Protein AF-A0A888YSJ5-F1 (afdb_monomer)

Nearest PDB structures (foldseek):
  8bqs-assembly1_AY  TM=8.413E-01  e=2.002E+00  Tetrahymena thermophila SB210

Sequence (87 aa):
MFFSFTWLWLVSIILIFSCFSTVRSSFISVVIFIEIFNVFVLLFSFFMGCFVGGFLHFITFIIVATMEVVLSLVSLTRLWCLDTFVF

Mean predicted aligned error: 8.51 Å

Foldseek 3Di:
DVVVVVVVLVVVVVVLVVVVVPDPDDLVNVLVSVLVVLVSVLVVLVVVVPDPVSVVVSVVSVVVSVVSSVVSVVVVVVCVVVVVPPD

Radius of gyration: 16.36 Å; Cα contacts (8 Å, |Δi|>4): 26; chains: 1; bounding box: 30×27×43 Å

Organism: NCBI:txid341066

InterPro domains:
  IPR009356 NADH dehydrogenase subunit 4L [PF06235] (8-85)

pLDDT: mean 75.74, std 11.4, range [39.88, 92.0]

Structure (mmCIF, N/CA/C/O backbone):
data_AF-A0A888YSJ5-F1
#
_entry.id   AF-A0A888YSJ5-F1
#
loop_
_atom_site.group_PDB
_atom_site.id
_atom_site.type_symbol
_atom_site.label_atom_id
_atom_site.label_alt_id
_atom_site.label_comp_id
_atom_site.label_asym_id
_atom_site.label_entity_id
_atom_site.label_seq_id
_atom_site.pdbx_PDB_ins_code
_atom_site.Cartn_x
_atom_site.Cartn_y
_atom_site.Cartn_z
_atom_site.occupancy
_atom_site.B_iso_or_equiv
_atom_site.auth_seq_id
_atom_site.auth_comp_id
_atom_site.auth_asym_id
_atom_site.auth_atom_id
_atom_site.pdbx_PDB_model_num
ATOM 1 N N . MET A 1 1 ? 12.528 -13.684 -16.238 1.00 55.59 1 MET A N 1
ATOM 2 C CA . MET A 1 1 ? 12.836 -12.918 -15.009 1.00 55.59 1 MET A CA 1
ATOM 3 C C . MET A 1 1 ? 11.642 -12.097 -14.517 1.00 55.59 1 MET A C 1
ATOM 5 O O . MET A 1 1 ? 11.334 -12.171 -13.338 1.00 55.59 1 MET A O 1
ATOM 9 N N . PHE A 1 2 ? 10.918 -11.389 -15.398 1.00 57.00 2 PHE A N 1
ATOM 10 C CA . PHE A 1 2 ? 9.695 -10.656 -15.017 1.00 57.00 2 PHE A CA 1
ATOM 11 C C . PHE A 1 2 ? 8.596 -11.554 -14.420 1.00 57.00 2 PHE A C 1
ATOM 13 O O . PHE A 1 2 ? 8.104 -11.266 -13.335 1.00 57.00 2 PHE A O 1
ATOM 20 N N . PHE A 1 3 ? 8.283 -12.687 -15.066 1.00 56.66 3 PHE A N 1
ATOM 21 C CA . PHE A 1 3 ? 7.272 -13.627 -14.560 1.00 56.66 3 PHE A CA 1
ATOM 22 C C . PHE A 1 3 ? 7.609 -14.159 -13.157 1.00 56.66 3 PHE A C 1
ATOM 24 O O . PHE A 1 3 ? 6.769 -14.106 -12.264 1.00 56.66 3 PHE A O 1
ATOM 31 N N . SER A 1 4 ? 8.846 -14.602 -12.909 1.00 64.94 4 SER A N 1
ATOM 32 C CA . SER A 1 4 ? 9.244 -15.118 -11.589 1.00 64.94 4 SER A CA 1
ATOM 33 C C . SER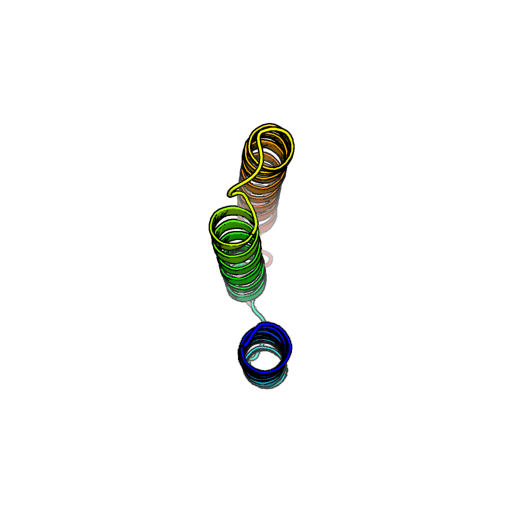 A 1 4 ? 9.147 -14.063 -10.482 1.00 64.94 4 SER A C 1
ATOM 35 O O . SER A 1 4 ? 8.778 -14.397 -9.360 1.00 64.94 4 SER A O 1
ATOM 37 N N . PHE A 1 5 ? 9.423 -12.792 -10.798 1.00 68.19 5 PHE A N 1
ATOM 38 C CA . PHE A 1 5 ? 9.267 -11.696 -9.844 1.00 68.19 5 PHE A CA 1
ATOM 39 C C . PHE A 1 5 ? 7.785 -11.467 -9.519 1.00 68.19 5 PHE A C 1
ATOM 41 O O . PHE A 1 5 ? 7.416 -11.466 -8.352 1.00 68.19 5 PHE A O 1
ATOM 48 N N . THR A 1 6 ? 6.903 -11.405 -10.523 1.00 70.06 6 THR A N 1
ATOM 49 C CA . THR A 1 6 ? 5.458 -11.224 -10.281 1.00 70.06 6 THR A CA 1
ATOM 50 C C . THR A 1 6 ? 4.833 -12.347 -9.448 1.00 70.06 6 THR A C 1
ATOM 52 O O . THR A 1 6 ? 3.998 -12.066 -8.594 1.00 70.06 6 THR A O 1
ATOM 55 N N . TRP A 1 7 ? 5.270 -13.600 -9.631 1.00 70.06 7 TRP A N 1
ATOM 56 C CA . TRP A 1 7 ? 4.781 -14.740 -8.845 1.00 70.06 7 TRP A CA 1
ATOM 57 C C . TRP A 1 7 ? 5.209 -14.669 -7.373 1.00 70.06 7 TRP A C 1
ATOM 59 O O . TRP A 1 7 ? 4.386 -14.926 -6.498 1.00 70.06 7 TRP A O 1
ATOM 69 N N . LEU A 1 8 ? 6.454 -14.268 -7.084 1.00 72.75 8 LEU A N 1
ATOM 70 C CA . LEU A 1 8 ? 6.925 -14.062 -5.706 1.00 72.75 8 LEU A CA 1
ATOM 71 C C . LEU A 1 8 ? 6.103 -12.991 -4.978 1.00 72.75 8 LEU A C 1
ATOM 73 O O . LEU A 1 8 ? 5.688 -13.205 -3.843 1.00 72.75 8 LEU A O 1
ATOM 77 N N . TRP A 1 9 ? 5.803 -11.881 -5.654 1.00 70.62 9 TRP A N 1
ATOM 78 C CA . TRP A 1 9 ? 4.971 -10.808 -5.104 1.00 70.62 9 TRP A CA 1
ATOM 79 C C . TRP A 1 9 ? 3.537 -11.265 -4.812 1.00 70.62 9 TRP A C 1
ATOM 81 O O . TRP A 1 9 ? 2.986 -10.951 -3.758 1.00 70.62 9 TRP A O 1
ATOM 91 N N . LEU A 1 10 ? 2.947 -12.056 -5.711 1.00 75.44 10 LEU A N 1
ATOM 92 C CA . LEU A 1 10 ? 1.599 -12.600 -5.544 1.00 75.44 10 LEU A CA 1
ATOM 93 C C . LEU A 1 10 ? 1.521 -13.546 -4.333 1.00 75.44 10 LEU A C 1
ATOM 95 O O . LEU A 1 10 ? 0.580 -13.468 -3.545 1.00 75.44 10 LEU A O 1
ATOM 99 N N . VAL A 1 11 ? 2.549 -14.379 -4.132 1.00 77.12 11 VAL A N 1
ATOM 100 C CA . VAL A 1 11 ? 2.663 -15.263 -2.959 1.00 77.12 11 VAL A CA 1
ATOM 101 C C . VAL A 1 11 ? 2.765 -14.459 -1.659 1.00 77.12 11 VAL A C 1
ATOM 103 O O . VAL A 1 11 ? 2.089 -14.797 -0.688 1.00 77.12 11 VAL A O 1
ATOM 106 N N . SER A 1 12 ? 3.542 -13.371 -1.629 1.00 74.06 12 SER A N 1
ATOM 107 C CA . SER A 1 12 ? 3.634 -12.494 -0.452 1.00 74.06 12 SER A CA 1
ATOM 108 C C . SER A 1 12 ? 2.287 -11.864 -0.084 1.00 74.06 12 SER A C 1
ATOM 110 O O . SER A 1 12 ? 1.936 -11.835 1.094 1.00 74.06 12 SER A O 1
ATOM 112 N N . ILE A 1 13 ? 1.501 -11.426 -1.074 1.00 77.44 13 ILE A N 1
ATOM 113 C CA . ILE A 1 13 ? 0.158 -10.866 -0.846 1.00 77.44 13 ILE A CA 1
ATOM 114 C C . ILE A 1 13 ? -0.766 -11.929 -0.244 1.00 77.44 13 ILE A C 1
ATOM 116 O O . ILE A 1 13 ? -1.420 -11.674 0.766 1.00 77.44 13 ILE A O 1
ATOM 120 N N . ILE A 1 14 ? -0.784 -13.137 -0.813 1.00 78.56 14 ILE A N 1
ATOM 121 C CA . ILE A 1 14 ? -1.618 -14.243 -0.318 1.00 78.56 14 ILE A CA 1
ATOM 122 C C . ILE A 1 14 ? -1.259 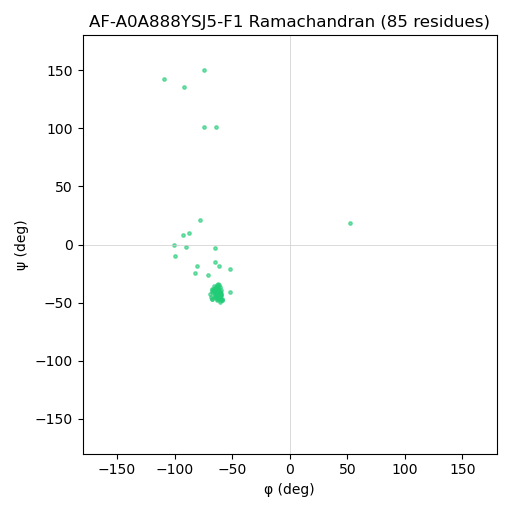-14.596 1.132 1.00 78.56 14 ILE A C 1
ATOM 124 O O . ILE A 1 14 ? -2.155 -14.791 1.953 1.00 78.56 14 ILE A O 1
ATOM 128 N N . LEU A 1 15 ? 0.034 -14.625 1.474 1.00 76.69 15 LEU A N 1
ATOM 129 C CA . LEU A 1 15 ? 0.484 -14.883 2.844 1.00 76.69 15 LEU A CA 1
ATOM 130 C C . LEU A 1 15 ? -0.008 -13.809 3.818 1.00 76.69 15 LEU A C 1
ATOM 132 O O . LEU A 1 15 ? -0.549 -14.146 4.872 1.00 76.69 15 LEU A O 1
ATOM 136 N N . ILE A 1 16 ? 0.110 -12.534 3.447 1.00 78.81 16 ILE A N 1
ATOM 137 C CA . ILE A 1 16 ? -0.348 -11.402 4.259 1.00 78.81 16 ILE A CA 1
ATOM 138 C C . ILE A 1 16 ? -1.867 -11.502 4.504 1.00 78.81 16 ILE A C 1
ATOM 140 O O . ILE A 1 16 ? -2.299 -11.499 5.658 1.00 78.81 16 ILE A O 1
ATOM 144 N N . PHE A 1 17 ? -2.673 -11.723 3.459 1.00 77.06 17 PHE A N 1
ATOM 145 C CA . PHE A 1 17 ? -4.127 -11.909 3.594 1.00 77.06 17 PHE A CA 1
ATOM 146 C C . PHE A 1 17 ? -4.508 -13.139 4.429 1.00 77.06 17 PHE A C 1
ATOM 148 O O . PHE A 1 17 ? -5.433 -13.071 5.242 1.00 77.06 17 PHE A O 1
ATOM 155 N N . SER A 1 18 ? -3.790 -14.255 4.272 1.00 74.06 18 SER A N 1
ATOM 156 C CA . SER A 1 18 ? -4.042 -15.466 5.062 1.00 74.06 18 SER A CA 1
ATOM 157 C C . SER A 1 18 ? -3.752 -15.259 6.551 1.00 74.06 18 SER A C 1
ATOM 159 O O . SER A 1 18 ? -4.519 -15.719 7.395 1.00 74.06 18 SER A O 1
ATOM 161 N N . CYS A 1 19 ? -2.702 -14.498 6.878 1.00 70.56 19 CYS A N 1
ATOM 162 C CA . CYS A 1 19 ? -2.361 -14.140 8.250 1.00 70.56 19 CYS A CA 1
ATOM 163 C C . CYS A 1 19 ? -3.476 -13.292 8.878 1.00 70.56 19 CYS A C 1
ATOM 165 O O . CYS A 1 19 ? -3.958 -13.609 9.965 1.00 70.56 19 CYS A O 1
ATOM 167 N N . PHE A 1 20 ? -3.978 -12.292 8.149 1.00 72.62 20 PHE A N 1
ATOM 168 C CA . PHE A 1 20 ? -5.066 -11.433 8.620 1.00 72.62 20 PHE A CA 1
ATOM 169 C C . PHE A 1 20 ? -6.369 -12.191 8.892 1.00 72.62 20 PHE A C 1
ATOM 171 O O . PHE A 1 20 ? -7.009 -11.955 9.913 1.00 72.62 20 PHE A O 1
ATOM 178 N N . SER A 1 21 ? -6.726 -13.163 8.046 1.00 69.50 21 SER A N 1
ATOM 179 C CA . SER A 1 21 ? -7.942 -13.970 8.230 1.00 69.50 21 SER A CA 1
ATOM 180 C C . SER A 1 21 ? -7.959 -14.781 9.535 1.00 69.50 21 SER A C 1
ATOM 182 O O . SER A 1 21 ? -9.026 -15.240 9.940 1.00 69.50 21 SER A O 1
ATOM 184 N N . THR A 1 22 ? -6.804 -14.996 10.174 1.00 67.62 22 THR A N 1
ATOM 185 C CA . THR A 1 22 ? -6.690 -15.796 11.408 1.00 67.62 22 THR A CA 1
ATOM 186 C C . THR A 1 22 ? -6.626 -14.960 12.684 1.00 67.62 22 THR A C 1
ATOM 188 O O . THR A 1 22 ? -6.753 -15.505 13.781 1.00 67.62 22 THR A O 1
ATOM 191 N N . VAL A 1 23 ? -6.468 -13.639 12.566 1.00 69.56 23 VAL A N 1
ATOM 192 C CA . VAL A 1 23 ? -6.348 -12.734 13.712 1.00 69.56 23 VAL A CA 1
ATOM 193 C C . VAL A 1 23 ? -7.725 -12.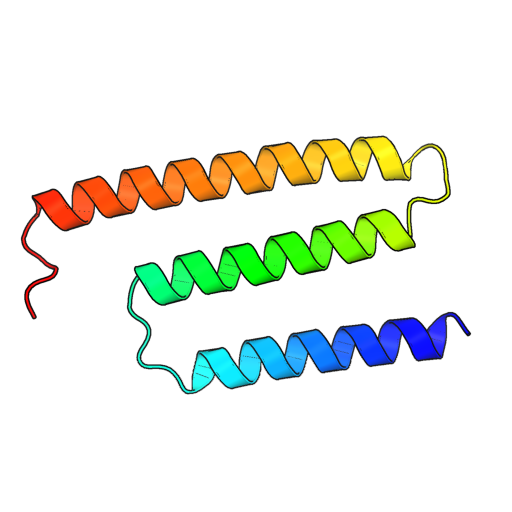200 14.096 1.00 69.56 23 VAL A C 1
ATOM 195 O O . VAL A 1 23 ? -8.507 -11.764 13.257 1.00 69.56 23 VAL A O 1
ATOM 198 N N . ARG A 1 24 ? -8.020 -12.190 15.400 1.00 66.19 24 ARG A N 1
ATOM 199 C CA . ARG A 1 24 ? -9.187 -11.492 15.956 1.00 66.19 24 ARG A CA 1
ATOM 200 C C . ARG A 1 24 ? -8.999 -9.992 15.691 1.00 66.19 24 ARG A C 1
ATOM 202 O O . ARG A 1 24 ? -8.184 -9.351 16.350 1.00 66.19 24 ARG A O 1
ATOM 209 N N . SER A 1 25 ? -9.674 -9.459 14.675 1.00 65.56 25 SER A N 1
ATOM 210 C CA . SER A 1 25 ? -9.347 -8.142 14.129 1.00 65.56 25 SER A CA 1
ATOM 211 C C . SER A 1 25 ? -9.819 -7.012 15.050 1.00 65.56 25 SER A C 1
ATOM 213 O O . SER A 1 25 ? -10.993 -6.642 15.045 1.00 65.56 25 SER A O 1
ATOM 215 N N . SER A 1 26 ? -8.905 -6.434 15.827 1.00 76.94 26 SER A N 1
ATOM 216 C CA . SER A 1 26 ? -9.113 -5.114 16.429 1.00 76.94 26 SER A CA 1
ATOM 217 C C . SER A 1 26 ? -8.966 -4.040 15.351 1.00 76.94 26 SER A C 1
ATOM 219 O O . SER A 1 26 ? -8.188 -4.221 14.413 1.00 76.94 26 SER A O 1
ATOM 221 N N . PHE A 1 27 ? -9.662 -2.908 15.477 1.00 75.38 27 PHE A N 1
ATOM 222 C CA . PHE A 1 27 ? -9.564 -1.805 14.508 1.00 75.38 27 PHE A CA 1
ATOM 223 C C . PHE A 1 27 ? -8.103 -1.391 14.246 1.00 75.38 27 PHE A C 1
ATOM 225 O O . PHE A 1 27 ? -7.695 -1.224 13.104 1.00 75.38 27 PHE A O 1
ATOM 232 N N . ILE A 1 28 ? -7.280 -1.347 15.299 1.00 80.25 28 ILE A N 1
ATOM 233 C CA . ILE A 1 28 ? -5.835 -1.085 15.215 1.00 80.25 28 ILE A CA 1
ATOM 234 C C . ILE A 1 28 ? -5.106 -2.127 14.364 1.00 80.25 28 ILE A C 1
ATOM 236 O O . ILE A 1 28 ? -4.278 -1.758 13.536 1.00 80.25 28 ILE A O 1
ATOM 240 N N . SER A 1 29 ? -5.422 -3.417 14.524 1.00 80.50 29 SER A N 1
ATOM 241 C CA . SER A 1 29 ? -4.812 -4.462 13.693 1.00 80.50 29 SER A CA 1
ATOM 242 C C . SER A 1 29 ? -5.168 -4.303 12.211 1.00 80.50 29 SER A C 1
ATOM 244 O O . SER A 1 29 ? -4.316 -4.544 11.362 1.00 80.50 29 SER A O 1
ATOM 246 N N . VAL A 1 30 ? -6.385 -3.836 11.899 1.00 81.00 30 VAL A N 1
ATOM 247 C CA . VAL A 1 30 ? -6.819 -3.567 10.519 1.00 81.00 30 VAL A CA 1
ATOM 248 C C . VAL A 1 30 ? -6.059 -2.381 9.933 1.00 81.00 30 VAL A C 1
ATOM 250 O O . VAL A 1 30 ? -5.549 -2.483 8.824 1.00 81.00 30 VAL A O 1
ATOM 253 N N . VAL A 1 31 ? -5.912 -1.290 10.689 1.00 84.75 31 VAL A N 1
ATOM 254 C CA . VAL A 1 31 ? -5.146 -0.113 10.242 1.00 84.75 31 VAL A CA 1
ATOM 255 C C . VAL A 1 31 ? -3.684 -0.480 9.968 1.00 84.75 31 VAL A C 1
ATOM 257 O O . VAL A 1 31 ? -3.151 -0.140 8.917 1.00 84.75 31 VAL A O 1
ATOM 260 N N . ILE A 1 32 ? 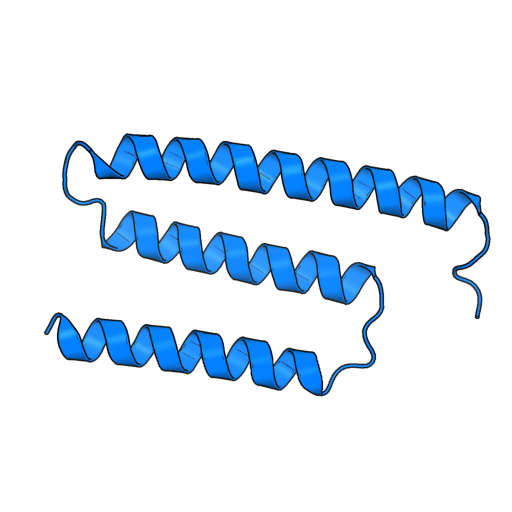-3.044 -1.237 10.867 1.00 83.81 32 ILE A N 1
ATOM 261 C CA . ILE A 1 32 ? -1.660 -1.705 10.671 1.00 83.81 32 ILE A CA 1
ATOM 262 C C . ILE A 1 32 ? -1.557 -2.607 9.436 1.00 83.81 32 ILE A C 1
ATOM 264 O O . ILE A 1 32 ? -0.593 -2.516 8.678 1.00 83.81 32 ILE A O 1
ATOM 268 N N . PHE A 1 33 ? -2.542 -3.478 9.220 1.00 84.38 33 PHE A N 1
ATOM 269 C CA . PHE A 1 33 ? -2.564 -4.369 8.067 1.00 84.38 33 PHE A CA 1
ATOM 270 C C . PHE A 1 33 ? -2.635 -3.607 6.740 1.00 84.38 33 PHE A C 1
ATOM 272 O O . PHE A 1 33 ? -1.875 -3.912 5.818 1.00 84.38 33 PHE A O 1
ATOM 279 N N . ILE A 1 34 ? -3.518 -2.610 6.646 1.00 84.38 34 ILE A N 1
ATOM 280 C CA . ILE A 1 34 ? -3.651 -1.808 5.427 1.00 84.38 34 ILE A CA 1
ATOM 281 C C . ILE A 1 34 ? -2.372 -0.994 5.181 1.00 84.38 34 ILE A C 1
ATOM 283 O O . ILE A 1 34 ? -1.905 -0.921 4.046 1.00 84.38 34 ILE A O 1
ATOM 287 N N . GLU A 1 35 ? -1.714 -0.504 6.234 1.00 85.56 35 GLU A N 1
ATOM 288 C CA . GLU A 1 35 ? -0.442 0.208 6.081 1.00 85.56 35 GLU A CA 1
ATOM 289 C C . GLU A 1 35 ? 0.676 -0.694 5.541 1.00 85.56 35 GLU A C 1
ATOM 291 O O . GLU A 1 35 ? 1.418 -0.311 4.634 1.00 85.56 35 GLU A O 1
ATOM 296 N N . ILE A 1 36 ? 0.764 -1.936 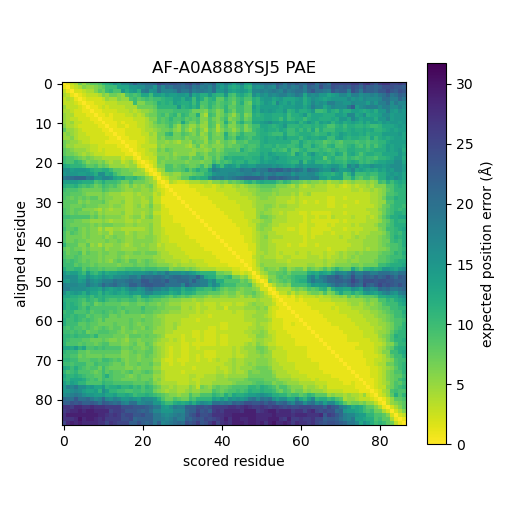6.025 1.00 84.38 36 ILE A N 1
ATOM 297 C CA . ILE A 1 36 ? 1.708 -2.924 5.484 1.00 84.38 36 ILE A CA 1
ATOM 298 C C . ILE A 1 36 ? 1.430 -3.172 3.995 1.00 84.38 36 ILE A C 1
ATOM 300 O O . ILE A 1 36 ? 2.368 -3.280 3.200 1.00 84.38 36 ILE A O 1
ATOM 304 N N . PHE A 1 37 ? 0.156 -3.226 3.600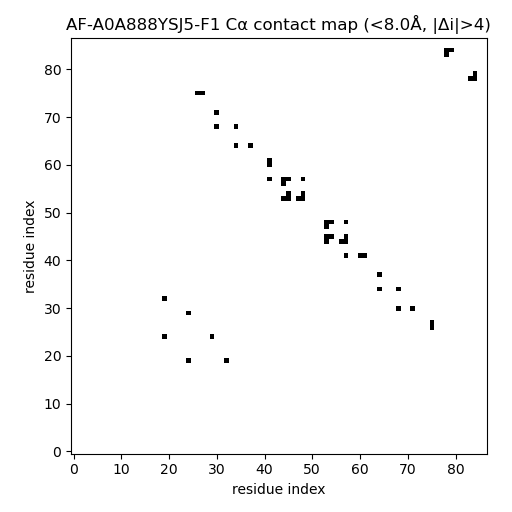 1.00 84.31 37 PHE A N 1
ATOM 305 C CA . PHE A 1 37 ? -0.229 -3.368 2.200 1.00 84.31 37 PHE A CA 1
ATOM 306 C C . PHE A 1 37 ? 0.187 -2.149 1.359 1.00 84.31 37 PHE A C 1
ATOM 308 O O . PHE A 1 37 ? 0.775 -2.323 0.290 1.00 84.31 37 PHE A O 1
ATOM 315 N N . ASN A 1 38 ? -0.018 -0.926 1.854 1.00 86.50 38 ASN A N 1
ATOM 316 C CA . ASN A 1 38 ? 0.403 0.304 1.177 1.00 86.50 38 ASN A CA 1
ATOM 317 C C . ASN A 1 38 ? 1.920 0.371 0.974 1.00 86.50 38 ASN A C 1
ATOM 319 O O . ASN A 1 38 ? 2.385 0.670 -0.128 1.00 86.50 38 ASN A O 1
ATOM 323 N N . VAL A 1 39 ? 2.705 0.029 2.000 1.00 85.25 39 VAL A N 1
ATOM 324 C CA . VAL A 1 39 ? 4.173 -0.040 1.903 1.00 85.25 39 VAL A CA 1
ATOM 325 C C . VAL A 1 39 ? 4.603 -1.069 0.859 1.00 85.25 39 VAL A C 1
ATOM 327 O O . VAL A 1 39 ? 5.520 -0.818 0.073 1.00 85.25 39 VAL A O 1
ATOM 330 N N . PHE A 1 40 ? 3.925 -2.213 0.806 1.00 83.94 40 PHE A N 1
ATOM 331 C CA . PHE A 1 40 ? 4.203 -3.247 -0.182 1.00 83.94 40 PHE A CA 1
ATOM 332 C C . PHE A 1 40 ? 3.938 -2.744 -1.610 1.00 83.94 40 PHE A C 1
ATOM 334 O O . PHE A 1 40 ? 4.801 -2.867 -2.482 1.00 83.94 40 PHE A O 1
ATOM 341 N N . VAL A 1 41 ? 2.797 -2.090 -1.846 1.00 81.25 41 VAL A N 1
ATOM 342 C CA . VAL A 1 41 ? 2.465 -1.480 -3.146 1.00 81.25 41 VAL A CA 1
ATOM 343 C C . VAL A 1 41 ? 3.460 -0.376 -3.526 1.00 81.25 41 VAL A C 1
ATOM 345 O O . VAL A 1 41 ? 3.878 -0.300 -4.683 1.00 81.25 41 VAL A O 1
ATOM 348 N N . LEU A 1 42 ? 3.906 0.439 -2.569 1.00 83.12 42 LEU A N 1
ATOM 349 C CA . LEU A 1 42 ? 4.923 1.473 -2.790 1.00 83.12 42 LEU A CA 1
ATOM 350 C C . LEU A 1 42 ? 6.274 0.878 -3.194 1.00 83.12 42 LEU A C 1
ATOM 352 O O . LEU A 1 42 ? 6.880 1.343 -4.160 1.00 83.12 42 LEU A O 1
ATOM 356 N N . LEU A 1 43 ? 6.727 -0.174 -2.507 1.00 81.25 43 LEU A N 1
ATOM 357 C CA . LEU A 1 43 ? 7.946 -0.898 -2.874 1.00 81.25 43 LEU A CA 1
ATOM 358 C C . LEU A 1 43 ? 7.829 -1.478 -4.286 1.00 81.25 43 LEU A C 1
ATOM 360 O O . LEU A 1 43 ? 8.751 -1.327 -5.088 1.00 81.25 43 LEU A 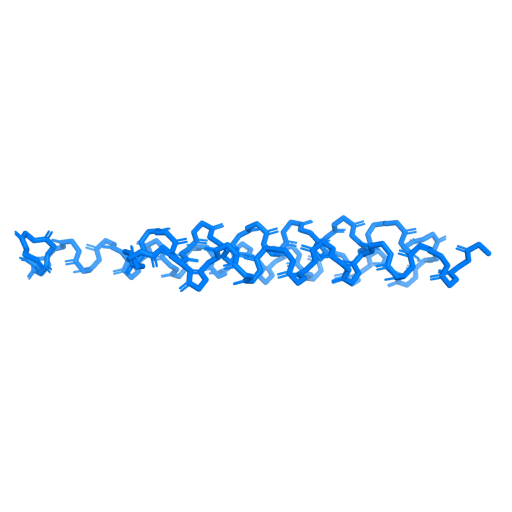O 1
ATOM 364 N N . PHE A 1 44 ? 6.685 -2.073 -4.629 1.00 77.25 44 PHE A N 1
ATOM 365 C CA . PHE A 1 44 ? 6.434 -2.576 -5.978 1.00 77.25 44 PHE A CA 1
ATOM 366 C C . PHE A 1 44 ? 6.502 -1.463 -7.030 1.00 77.25 44 PHE A C 1
ATOM 368 O O . PHE A 1 44 ? 7.189 -1.602 -8.045 1.00 77.25 44 PHE A O 1
ATOM 375 N N . SER A 1 45 ? 5.829 -0.340 -6.772 1.00 75.81 45 SER A N 1
ATOM 376 C CA . SER A 1 45 ? 5.837 0.821 -7.662 1.00 75.81 45 SER A CA 1
ATOM 377 C C . SER A 1 45 ? 7.242 1.398 -7.831 1.00 75.81 45 SER A C 1
ATOM 379 O O . SER A 1 45 ? 7.577 1.853 -8.922 1.00 75.81 45 SER A O 1
ATOM 381 N N . PHE A 1 46 ? 8.071 1.366 -6.787 1.00 77.31 46 PHE A N 1
ATOM 382 C CA . PHE A 1 46 ? 9.465 1.794 -6.856 1.00 77.31 46 PHE A CA 1
ATOM 383 C C . PHE A 1 46 ? 10.307 0.850 -7.725 1.00 77.31 46 PHE A C 1
ATOM 385 O O . PHE A 1 46 ? 11.013 1.310 -8.619 1.00 77.31 46 PHE A O 1
ATOM 392 N N . PHE A 1 47 ? 10.182 -0.469 -7.536 1.00 74.56 47 PHE A N 1
ATOM 393 C CA . PHE A 1 47 ? 10.905 -1.456 -8.349 1.00 74.56 47 PHE A CA 1
ATOM 394 C C . PHE A 1 47 ? 10.507 -1.423 -9.831 1.00 74.56 47 PHE A C 1
ATOM 396 O O . PHE A 1 47 ? 11.361 -1.597 -10.700 1.00 74.56 47 PHE A O 1
ATOM 403 N N . MET A 1 48 ? 9.230 -1.178 -10.136 1.00 69.12 48 MET A N 1
ATOM 404 C CA . MET A 1 48 ? 8.744 -1.037 -11.516 1.00 69.12 48 MET A CA 1
ATOM 405 C C . MET A 1 48 ? 9.011 0.356 -12.112 1.00 69.12 48 MET A C 1
ATOM 407 O O . MET A 1 48 ? 8.990 0.530 -13.331 1.00 69.12 48 MET A O 1
ATOM 411 N N . GLY A 1 49 ? 9.277 1.353 -11.268 1.00 63.00 49 GLY A N 1
ATOM 412 C CA . GLY A 1 49 ? 9.313 2.778 -11.594 1.00 63.00 49 GLY A CA 1
ATOM 413 C C . GLY A 1 49 ? 10.569 3.289 -12.303 1.00 63.00 49 GLY A C 1
ATOM 414 O O . GLY A 1 49 ? 10.801 4.492 -12.296 1.00 63.00 49 GLY A O 1
ATOM 415 N N . CYS A 1 50 ? 11.361 2.434 -12.958 1.00 57.81 50 CYS A N 1
ATOM 416 C CA . CYS A 1 50 ? 12.578 2.843 -13.684 1.00 57.81 50 CYS A CA 1
ATOM 417 C C . CYS A 1 50 ? 12.304 3.764 -14.905 1.00 57.81 50 CYS A C 1
ATOM 419 O O . CYS A 1 50 ? 13.232 4.230 -15.562 1.00 57.81 50 CYS A O 1
ATOM 421 N N . PHE A 1 51 ? 11.033 4.042 -15.218 1.00 58.00 51 PHE A N 1
ATOM 422 C CA . PHE A 1 51 ? 10.598 4.939 -16.289 1.00 58.00 51 PHE A CA 1
ATOM 423 C C . PHE A 1 51 ? 10.005 6.238 -15.729 1.00 58.00 51 PHE A C 1
ATOM 425 O O . PHE A 1 51 ? 9.250 6.221 -14.760 1.00 58.00 51 PHE A O 1
ATOM 432 N N . VAL A 1 52 ? 10.281 7.360 -16.402 1.00 58.22 52 VAL A N 1
ATOM 433 C CA . VAL A 1 52 ? 9.948 8.748 -16.004 1.00 58.22 52 VAL A CA 1
ATOM 434 C C . VAL A 1 52 ? 8.460 8.975 -15.646 1.00 58.22 52 VAL A C 1
ATOM 436 O O . VAL A 1 52 ? 8.147 9.885 -14.886 1.00 58.22 52 VAL A O 1
ATOM 439 N N . GLY A 1 53 ? 7.532 8.123 -16.101 1.00 64.75 53 GLY A N 1
ATOM 440 C CA . GLY A 1 53 ? 6.111 8.176 -15.713 1.00 64.75 53 GLY A CA 1
ATOM 441 C C . GLY A 1 53 ? 5.759 7.499 -14.376 1.00 64.75 53 GLY A C 1
ATOM 442 O O . GLY A 1 53 ? 4.777 7.880 -13.736 1.00 64.75 53 GLY A O 1
ATOM 443 N N . GLY A 1 54 ? 6.552 6.525 -13.920 1.00 68.88 54 GLY A N 1
ATOM 444 C CA . GLY A 1 54 ? 6.301 5.779 -12.680 1.00 68.88 54 GLY A CA 1
ATOM 445 C C . GLY A 1 54 ? 6.531 6.609 -11.415 1.00 68.88 54 GLY A C 1
ATOM 446 O O . GLY A 1 54 ? 5.877 6.387 -10.399 1.00 68.88 54 GLY A O 1
ATOM 447 N N . PHE A 1 55 ? 7.395 7.624 -11.490 1.00 75.00 55 PHE A N 1
ATOM 448 C CA . PHE A 1 55 ? 7.712 8.484 -10.350 1.00 75.00 55 PHE A C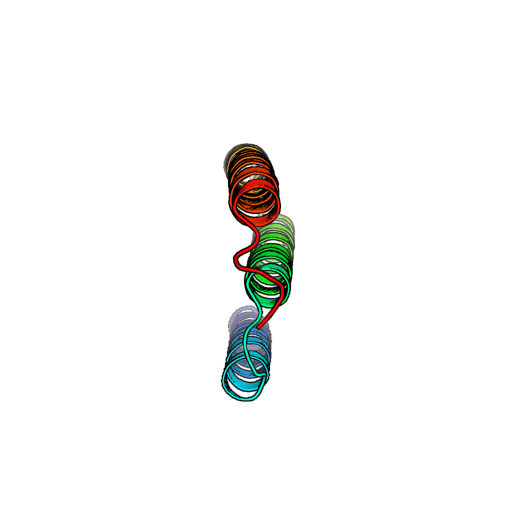A 1
ATOM 449 C C . PHE A 1 55 ? 6.529 9.361 -9.906 1.00 75.00 55 PHE A C 1
ATOM 451 O O . PHE A 1 55 ? 6.279 9.501 -8.711 1.00 75.00 55 PHE A O 1
ATOM 458 N N . LEU A 1 56 ? 5.746 9.900 -10.849 1.00 81.50 56 LEU A N 1
ATOM 459 C CA . LEU A 1 56 ? 4.532 10.655 -10.509 1.00 81.50 56 LEU A CA 1
ATOM 460 C C . LEU A 1 56 ? 3.484 9.759 -9.836 1.00 81.50 56 LEU A C 1
ATOM 462 O O . LEU A 1 56 ? 2.877 10.171 -8.851 1.00 81.50 56 LEU A O 1
ATOM 466 N N . HIS A 1 57 ? 3.331 8.520 -10.313 1.00 79.69 57 HIS A N 1
ATOM 467 C CA . HIS A 1 57 ? 2.425 7.539 -9.711 1.00 79.69 57 HIS A CA 1
ATOM 468 C C . HIS A 1 57 ? 2.845 7.192 -8.277 1.00 79.69 57 HIS A C 1
ATOM 470 O O . HIS A 1 57 ? 2.001 7.146 -7.381 1.00 79.69 57 HIS A O 1
ATOM 476 N N . PHE A 1 58 ? 4.149 7.041 -8.042 1.00 82.25 58 PHE A N 1
ATOM 477 C CA . PHE A 1 58 ? 4.710 6.825 -6.711 1.00 82.25 58 PHE A CA 1
ATOM 478 C C . PHE A 1 58 ? 4.375 7.978 -5.751 1.00 82.25 58 PHE A C 1
ATOM 480 O O . PHE A 1 58 ? 3.864 7.734 -4.660 1.00 82.25 58 PHE A O 1
ATOM 487 N N . ILE A 1 59 ? 4.562 9.234 -6.176 1.00 84.62 59 ILE A N 1
ATOM 488 C CA . ILE A 1 59 ? 4.206 10.410 -5.361 1.00 84.62 59 ILE A CA 1
ATOM 489 C C . ILE A 1 59 ? 2.705 10.436 -5.056 1.00 84.62 59 ILE A C 1
ATOM 491 O O . ILE A 1 59 ? 2.319 10.652 -3.907 1.00 84.62 59 ILE A O 1
ATOM 495 N N . THR A 1 60 ? 1.846 10.191 -6.050 1.00 85.94 60 THR A N 1
ATOM 496 C CA . THR A 1 60 ? 0.393 10.171 -5.817 1.00 85.94 60 THR A CA 1
ATOM 497 C C . THR A 1 60 ? -0.017 9.075 -4.836 1.00 85.94 60 THR A C 1
ATOM 499 O O . THR A 1 60 ? -0.867 9.319 -3.983 1.00 85.94 60 THR A O 1
ATOM 502 N N . PHE A 1 61 ? 0.630 7.907 -4.886 1.00 86.69 61 PHE A N 1
ATOM 503 C CA . PHE A 1 61 ? 0.375 6.817 -3.946 1.00 86.69 61 PHE A CA 1
ATOM 504 C C . PHE A 1 61 ? 0.771 7.179 -2.513 1.00 86.69 61 PHE A C 1
ATOM 506 O O . PHE A 1 61 ? 0.023 6.874 -1.589 1.00 86.69 61 PHE A O 1
ATOM 513 N N . ILE A 1 62 ? 1.891 7.885 -2.320 1.00 88.81 62 ILE A N 1
ATOM 514 C CA . ILE A 1 62 ? 2.298 8.382 -0.995 1.00 88.81 62 ILE A CA 1
ATOM 515 C C . ILE A 1 62 ? 1.241 9.334 -0.424 1.00 88.81 62 ILE A C 1
ATOM 517 O O . ILE A 1 62 ? 0.874 9.232 0.747 1.00 88.81 62 ILE A O 1
ATOM 521 N N . ILE A 1 63 ? 0.725 10.257 -1.240 1.00 92.00 63 ILE A N 1
ATOM 522 C CA . ILE A 1 63 ? -0.293 11.217 -0.788 1.00 92.00 63 ILE A CA 1
ATOM 523 C C . ILE A 1 63 ? -1.571 10.482 -0.367 1.00 92.00 63 ILE A C 1
ATOM 525 O O . ILE A 1 63 ? -2.125 10.771 0.690 1.00 92.00 63 ILE A O 1
ATOM 529 N N . VAL A 1 64 ? -2.024 9.504 -1.154 1.00 91.06 64 VAL A N 1
ATOM 530 C CA . VAL A 1 64 ? -3.222 8.721 -0.815 1.00 91.06 64 VAL A CA 1
ATOM 531 C C . VAL A 1 64 ? -3.007 7.895 0.457 1.00 91.06 64 VAL A C 1
ATOM 533 O O . VAL A 1 64 ? -3.851 7.954 1.349 1.00 91.06 64 VAL A O 1
ATOM 536 N N . ALA A 1 65 ? -1.867 7.209 0.588 1.00 88.62 65 ALA A N 1
ATOM 537 C CA . ALA A 1 65 ? -1.541 6.414 1.774 1.00 88.62 65 ALA A CA 1
ATOM 538 C C . ALA A 1 65 ? -1.487 7.278 3.048 1.00 88.62 65 ALA A C 1
ATOM 540 O O . ALA A 1 65 ? -2.072 6.940 4.072 1.00 88.62 65 ALA A O 1
ATOM 541 N N . THR A 1 66 ? -0.863 8.458 2.981 1.00 88.88 66 THR A N 1
ATOM 542 C CA . THR A 1 66 ? -0.803 9.371 4.138 1.00 88.88 66 THR A CA 1
ATOM 543 C C . THR A 1 66 ? -2.176 9.920 4.532 1.00 88.88 66 THR A C 1
ATOM 545 O O . THR A 1 66 ? -2.475 10.012 5.723 1.00 88.88 66 THR A O 1
ATOM 548 N N . MET A 1 67 ? -3.043 10.235 3.564 1.00 91.75 67 MET A N 1
ATOM 549 C CA . MET A 1 67 ? -4.422 10.658 3.846 1.00 91.75 67 MET A CA 1
ATOM 550 C C . MET A 1 67 ? -5.243 9.545 4.501 1.00 91.75 67 MET A C 1
ATOM 552 O O . MET A 1 67 ? -6.004 9.806 5.433 1.00 91.75 67 MET A O 1
ATOM 556 N N . GLU A 1 68 ? -5.069 8.306 4.052 1.00 90.19 68 GLU A N 1
ATOM 557 C CA . G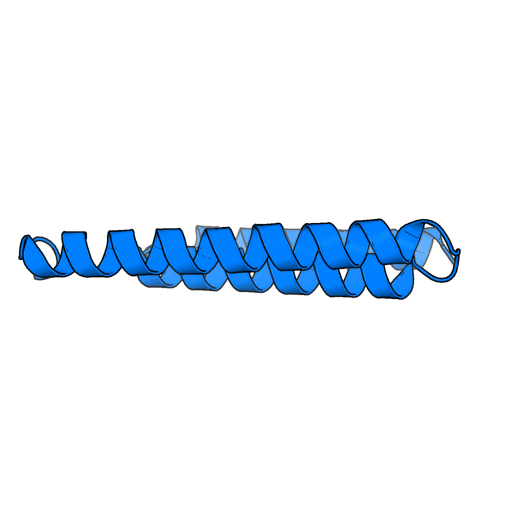LU A 1 68 ? -5.730 7.140 4.632 1.00 90.19 68 GLU A CA 1
ATOM 558 C C . GLU A 1 68 ? -5.349 6.936 6.109 1.00 90.19 68 GLU A C 1
ATOM 560 O O . GLU A 1 68 ? -6.230 6.770 6.960 1.00 90.19 68 GLU A O 1
ATOM 565 N N . VAL A 1 69 ? -4.056 7.026 6.442 1.00 90.38 69 VAL A N 1
ATOM 566 C CA . VAL A 1 69 ? -3.569 6.904 7.827 1.00 90.38 69 VAL A CA 1
ATOM 567 C C . VAL A 1 69 ? -4.135 8.014 8.709 1.00 90.38 69 VAL A C 1
ATOM 569 O O . VAL A 1 69 ? -4.593 7.750 9.823 1.00 90.38 69 VAL A O 1
ATOM 572 N N . VAL A 1 70 ? -4.161 9.256 8.217 1.00 91.69 70 VAL A N 1
ATOM 573 C CA . VAL A 1 70 ? -4.728 10.391 8.962 1.00 91.69 70 VAL A CA 1
ATOM 574 C C . VAL A 1 70 ? -6.217 10.174 9.238 1.00 91.69 70 VAL A C 1
ATOM 576 O O . VAL A 1 70 ? -6.654 10.336 10.378 1.00 91.69 70 VAL A O 1
ATOM 579 N N . LEU A 1 71 ? -6.997 9.754 8.239 1.00 89.69 71 LEU A N 1
ATOM 580 C CA . LEU A 1 71 ? -8.421 9.448 8.421 1.00 89.69 71 LEU A CA 1
ATOM 581 C C . LEU A 1 71 ? -8.633 8.298 9.413 1.00 89.69 71 LEU A C 1
ATOM 583 O O . LEU A 1 71 ? -9.499 8.389 10.288 1.00 89.69 71 LEU A O 1
ATOM 587 N N . SER A 1 72 ? -7.803 7.259 9.333 1.00 87.50 72 SER A N 1
ATOM 588 C CA . SER A 1 72 ? -7.839 6.116 10.245 1.00 87.50 72 SER A CA 1
ATOM 589 C C . SER A 1 72 ? -7.559 6.535 11.689 1.00 87.50 72 SER A C 1
ATOM 591 O O . SER A 1 72 ? -8.319 6.181 12.591 1.00 87.50 72 SER A O 1
ATOM 593 N N . LEU A 1 73 ? -6.549 7.374 11.928 1.00 85.62 73 LEU A N 1
ATOM 594 C CA . LEU A 1 73 ? -6.238 7.902 13.262 1.00 85.62 73 LEU A CA 1
ATOM 595 C C . LEU A 1 73 ? -7.334 8.835 13.797 1.00 85.62 73 LEU A C 1
ATOM 597 O O . LEU A 1 73 ? -7.702 8.756 14.971 1.00 85.62 73 LEU A O 1
ATOM 601 N N . VAL A 1 74 ? -7.916 9.683 12.946 1.00 89.19 74 VAL A N 1
ATOM 602 C CA . VAL A 1 74 ? -9.056 10.532 13.334 1.00 89.19 74 VAL A CA 1
ATOM 603 C C . VAL A 1 74 ? -10.270 9.676 13.706 1.00 89.19 74 VAL A C 1
ATOM 605 O O . VAL A 1 74 ? -10.960 9.965 14.683 1.00 89.19 74 VAL A O 1
ATOM 608 N N . SER A 1 75 ? -10.530 8.589 12.981 1.00 85.31 75 SER A N 1
ATOM 609 C CA . SER A 1 75 ? -11.613 7.669 13.339 1.00 85.31 75 SER A CA 1
ATOM 610 C C . SER A 1 75 ? -11.329 6.919 14.645 1.00 85.31 75 SER A C 1
ATOM 612 O O . SER A 1 75 ? -12.220 6.802 15.486 1.00 85.31 75 SER A O 1
ATOM 614 N N . LEU A 1 76 ? -10.076 6.518 14.878 1.00 83.69 76 LEU A N 1
ATOM 615 C CA . LEU A 1 76 ? -9.643 5.850 16.102 1.00 83.69 76 LEU A CA 1
ATOM 616 C C . LEU A 1 76 ? -9.813 6.751 17.327 1.00 83.69 76 LEU A C 1
ATOM 618 O O . LEU A 1 76 ? -10.347 6.306 18.336 1.00 83.69 76 LEU A O 1
ATOM 622 N N . THR A 1 77 ? -9.422 8.024 17.234 1.00 83.31 77 THR A N 1
ATOM 623 C CA . THR A 1 77 ? -9.606 8.986 18.336 1.00 83.31 77 THR A CA 1
ATOM 624 C C . THR A 1 77 ? -11.083 9.202 18.671 1.00 83.31 77 THR A C 1
ATOM 626 O O . THR A 1 77 ? -11.432 9.266 19.846 1.00 83.31 77 THR A O 1
ATOM 629 N N . ARG A 1 78 ? -11.979 9.219 17.673 1.00 81.06 78 ARG A N 1
ATOM 630 C CA . ARG A 1 78 ? -13.433 9.296 17.909 1.00 81.06 78 ARG A CA 1
ATOM 631 C C . ARG A 1 78 ? -14.007 8.027 18.535 1.00 81.06 78 ARG A C 1
ATOM 633 O O . ARG A 1 78 ? -14.825 8.135 19.441 1.00 81.06 78 ARG A O 1
ATOM 640 N N . LEU A 1 79 ? -13.588 6.848 18.071 1.00 76.69 79 LEU A N 1
ATOM 641 C CA . LEU A 1 79 ? -14.007 5.568 18.655 1.00 76.69 79 LEU A CA 1
ATOM 642 C C . LEU A 1 79 ? -13.514 5.423 20.099 1.00 76.69 79 LEU A C 1
ATOM 644 O O . LEU A 1 79 ? -14.244 4.922 20.949 1.00 76.69 79 LEU A O 1
ATOM 648 N N . TRP A 1 80 ? -12.310 5.918 20.392 1.00 73.94 80 TRP A N 1
ATOM 649 C CA . TRP A 1 80 ? -11.775 5.955 21.749 1.00 73.94 80 TRP A CA 1
ATOM 650 C C . TRP A 1 80 ? -12.596 6.890 22.650 1.00 73.94 80 TRP A C 1
ATOM 652 O O . TRP A 1 80 ? -12.961 6.503 23.754 1.00 73.94 80 TRP A O 1
ATOM 662 N N . CYS A 1 81 ? -12.984 8.075 22.167 1.00 67.50 81 CYS A N 1
ATOM 663 C CA . CYS A 1 81 ? -13.856 8.987 22.919 1.00 67.50 81 CYS A CA 1
ATOM 664 C C . CYS A 1 81 ? -15.278 8.452 23.169 1.00 67.50 81 CYS A C 1
ATOM 666 O O . CYS A 1 81 ? -15.988 9.019 23.994 1.00 67.50 81 CYS A O 1
ATOM 668 N N . LEU A 1 82 ? -15.712 7.408 22.457 1.00 64.25 82 LEU A N 1
ATOM 669 C CA . LEU A 1 82 ? -17.039 6.807 22.606 1.00 64.25 82 LEU A CA 1
ATOM 670 C C . LEU A 1 82 ? -17.073 5.627 23.598 1.00 64.25 82 LEU A C 1
ATOM 672 O O . LEU A 1 82 ? -18.092 4.945 23.651 1.00 64.25 82 LEU A O 1
ATOM 676 N N . ASP A 1 83 ? -15.995 5.358 24.353 1.00 53.59 83 ASP A N 1
ATOM 677 C CA . ASP A 1 83 ? -15.895 4.273 25.358 1.00 53.59 83 ASP A CA 1
ATOM 678 C C . ASP A 1 83 ? -16.288 2.867 24.842 1.00 53.59 83 ASP A C 1
ATOM 680 O O . ASP A 1 83 ? -16.520 1.933 25.607 1.00 53.59 83 ASP A O 1
ATOM 684 N N . THR A 1 84 ? -16.310 2.662 23.522 1.00 55.97 84 THR A N 1
ATOM 685 C CA . THR A 1 84 ? -16.705 1.386 22.890 1.00 55.97 84 THR A CA 1
ATOM 686 C C . THR A 1 84 ? -15.541 0.407 22.728 1.00 55.97 84 THR A C 1
ATOM 688 O O . THR A 1 84 ? -15.686 -0.624 22.083 1.00 55.97 84 THR A O 1
ATOM 691 N N . PHE A 1 85 ? -14.387 0.706 23.330 1.00 47.34 85 PHE A N 1
ATOM 692 C CA . PHE A 1 85 ? -13.175 -0.116 23.255 1.00 47.34 85 PHE A CA 1
ATOM 693 C C . PHE A 1 85 ? -12.924 -1.000 24.488 1.00 47.34 85 PHE A C 1
ATOM 695 O O . PHE A 1 85 ? -11.927 -1.719 24.516 1.00 47.34 85 PHE A O 1
ATOM 702 N N . VAL A 1 86 ? -13.793 -0.953 25.506 1.00 47.03 86 VAL A N 1
ATOM 703 C CA . VAL A 1 86 ? -13.609 -1.714 26.760 1.00 47.03 86 VAL A CA 1
ATOM 704 C C . VAL A 1 86 ? -14.248 -3.118 26.724 1.00 47.03 86 VAL A C 1
ATOM 706 O O . VAL A 1 86 ? -14.045 -3.885 27.661 1.00 47.03 86 VAL A O 1
ATOM 709 N N . PHE A 1 87 ? -14.934 -3.522 25.646 1.00 39.88 87 PHE A N 1
ATOM 710 C CA . PHE A 1 87 ? -15.441 -4.897 25.489 1.00 39.88 87 PHE A CA 1
ATOM 711 C C . PHE A 1 87 ? -15.179 -5.491 24.105 1.00 39.88 87 PHE A C 1
ATOM 713 O O . PHE A 1 87 ? -15.544 -4.841 23.103 1.00 39.88 87 PHE A O 1
#

Secondary structure (DSSP, 8-state):
-HHHHHHHHHHHHHHHHHHHTTS---HHHHHHHHHHHHHHHHHHHHHH--STTHHHHHHHHHHHHHHHHHHHHHHHHHHHHTTTT--

Solvent-accessible surface area (backbone atoms only — not comparable to full-atom values): 5037 Å² total; per-residue (Å²): 112,69,66,63,51,55,52,54,53,52,51,52,52,52,51,54,55,55,54,55,76,74,49,87,77,44,73,67,57,50,55,54,50,53,50,55,49,50,53,51,51,50,53,50,42,57,74,69,26,87,44,89,70,35,53,59,54,47,54,54,49,50,54,54,52,54,50,50,52,52,53,50,51,56,51,48,55,53,47,56,76,62,68,66,77,85,117